Protein AF-A0A419N9N5-F1 (afdb_monomer)

Nearest PDB structures (foldseek):
  1jnw-assembly1_A-2  TM=2.069E-01  e=8.666E+00  Escherichia coli
  3gv5-assembly2_D  TM=2.407E-01  e=6.410E+00  Homo sapiens

Organism: NCBI:txid1510574

Radius of gyration: 24.96 Å; Cα contacts (8 Å, |Δi|>4): 88; chains: 1; bounding box: 47×52×60 Å

InterPro domains:
  IPR061311 Bacteriophage P4, Ash protein, Icd-like domain [NF033153] (44-87)

Sequence (92 aa):
MTGAYQKATPRTVRAVPRRLTTNDRISIEAAMKEHTQTHPKYQYRFRFLALCATGSAIIHITAPDEHAAREMSPTGFVMVFTARLPVEVRHA

Structure (mmCIF, N/CA/C/O backbone):
data_AF-A0A419N9N5-F1
#
_entry.id   AF-A0A419N9N5-F1
#
loop_
_atom_site.group_PDB
_atom_site.id
_atom_site.type_symbol
_atom_site.label_atom_id
_atom_site.label_alt_id
_atom_site.label_comp_id
_atom_site.label_asym_id
_atom_site.label_entity_id
_atom_site.label_seq_id
_atom_site.pdbx_PDB_ins_code
_atom_site.Cartn_x
_atom_site.Cartn_y
_atom_site.Cartn_z
_atom_site.occupancy
_atom_site.B_iso_or_equiv
_atom_site.auth_seq_id
_atom_site.auth_comp_id
_atom_site.auth_asym_id
_atom_site.auth_atom_id
_atom_site.pdbx_PDB_model_num
ATOM 1 N N . MET A 1 1 ? 36.471 -35.831 -2.792 1.00 38.78 1 MET A N 1
ATOM 2 C CA . MET A 1 1 ? 35.652 -36.657 -3.705 1.00 38.78 1 MET A CA 1
ATOM 3 C C . MET A 1 1 ? 34.966 -35.725 -4.687 1.00 38.78 1 MET A C 1
ATOM 5 O O . MET A 1 1 ? 33.984 -35.090 -4.333 1.00 38.78 1 MET A O 1
ATOM 9 N N . THR A 1 2 ? 35.539 -35.554 -5.874 1.00 43.78 2 THR A N 1
ATOM 10 C CA . THR A 1 2 ? 35.025 -34.622 -6.887 1.00 43.78 2 THR A CA 1
ATOM 11 C C . THR A 1 2 ? 34.079 -35.399 -7.797 1.00 43.78 2 THR A C 1
ATOM 13 O O . THR A 1 2 ? 34.528 -36.195 -8.617 1.00 43.78 2 THR A O 1
ATOM 16 N N . GLY A 1 3 ? 32.768 -35.250 -7.599 1.00 50.41 3 GLY A N 1
ATOM 17 C CA . GLY A 1 3 ? 31.765 -35.888 -8.452 1.00 50.41 3 GLY A CA 1
ATOM 18 C C . GLY A 1 3 ? 31.778 -35.250 -9.839 1.00 50.41 3 GLY A C 1
ATOM 19 O O . GLY A 1 3 ? 31.544 -34.050 -9.969 1.00 50.41 3 GLY A O 1
ATOM 20 N N . ALA A 1 4 ? 32.082 -36.031 -10.875 1.00 52.88 4 ALA A N 1
ATOM 21 C CA . ALA A 1 4 ? 32.047 -35.557 -12.252 1.00 52.88 4 ALA A CA 1
ATOM 22 C C . ALA A 1 4 ? 30.601 -35.218 -12.648 1.00 52.88 4 ALA A C 1
ATOM 24 O O . ALA A 1 4 ? 29.732 -36.089 -12.683 1.00 52.88 4 ALA A O 1
ATOM 25 N N . TYR A 1 5 ? 30.339 -33.949 -12.960 1.00 61.28 5 TYR A N 1
ATOM 26 C CA . TYR A 1 5 ? 29.066 -33.519 -13.529 1.00 61.28 5 TYR A CA 1
ATOM 27 C C . TYR A 1 5 ? 28.942 -34.068 -14.959 1.00 61.28 5 TYR A C 1
ATOM 29 O O . TYR A 1 5 ? 29.560 -33.551 -15.890 1.00 61.28 5 TYR A O 1
ATOM 37 N N . GLN A 1 6 ? 28.162 -35.135 -15.143 1.00 62.06 6 GLN A N 1
ATOM 38 C CA . GLN A 1 6 ? 27.847 -35.672 -16.467 1.00 62.06 6 GLN A CA 1
ATOM 39 C C . GLN A 1 6 ? 26.550 -35.054 -16.993 1.00 62.06 6 GLN A C 1
ATOM 41 O O . GLN A 1 6 ? 25.459 -35.290 -16.477 1.00 62.06 6 GLN A O 1
ATOM 46 N N . LYS A 1 7 ? 26.669 -34.251 -18.054 1.00 61.41 7 LYS A N 1
ATOM 47 C CA . LYS A 1 7 ? 25.533 -33.605 -18.714 1.00 61.41 7 LYS A CA 1
ATOM 48 C C . LYS A 1 7 ? 24.779 -34.620 -19.580 1.00 61.41 7 LYS A C 1
ATOM 50 O O . LYS A 1 7 ? 25.270 -35.030 -20.631 1.00 61.41 7 LYS A O 1
ATOM 55 N N . ALA A 1 8 ? 23.580 -35.015 -19.157 1.00 57.91 8 ALA A N 1
ATOM 56 C CA . ALA A 1 8 ? 22.717 -35.891 -19.945 1.00 57.91 8 ALA A CA 1
ATOM 57 C C . ALA A 1 8 ? 22.253 -35.197 -21.238 1.00 57.91 8 ALA A C 1
ATOM 59 O O . ALA A 1 8 ? 21.932 -34.008 -21.254 1.00 57.91 8 ALA A O 1
ATOM 60 N N . THR A 1 9 ? 22.212 -35.947 -22.340 1.00 62.69 9 THR A N 1
ATOM 61 C CA . THR A 1 9 ? 21.662 -35.447 -23.603 1.00 62.69 9 THR A CA 1
ATOM 62 C C . THR A 1 9 ? 20.134 -35.536 -23.575 1.00 62.69 9 THR A C 1
ATOM 64 O O . THR A 1 9 ? 19.618 -36.644 -23.414 1.00 62.69 9 THR A O 1
ATOM 67 N N . PRO A 1 10 ? 19.395 -34.439 -23.822 1.00 56.56 10 PRO A N 1
ATOM 68 C CA . PRO A 1 10 ? 17.951 -34.512 -24.007 1.00 56.56 10 PRO A CA 1
ATOM 69 C C . PRO A 1 10 ? 17.622 -35.279 -25.297 1.00 56.56 10 PRO A C 1
ATOM 71 O O . PRO A 1 10 ? 18.078 -34.917 -26.384 1.00 56.56 10 PRO A O 1
ATOM 74 N N . ARG A 1 11 ? 16.844 -36.363 -25.187 1.00 62.41 11 ARG A N 1
ATOM 75 C CA . ARG A 1 11 ? 16.282 -37.067 -26.349 1.00 62.41 11 ARG A CA 1
ATOM 76 C C . ARG A 1 11 ? 15.092 -36.273 -26.881 1.00 62.41 11 ARG A C 1
ATOM 78 O O . ARG A 1 11 ? 14.152 -35.997 -26.145 1.00 62.41 11 ARG A O 1
ATOM 85 N N . THR A 1 12 ? 15.134 -35.917 -28.158 1.00 58.69 12 THR A N 1
ATOM 86 C CA . THR A 1 12 ? 14.032 -35.247 -28.858 1.00 58.69 12 THR A CA 1
ATOM 87 C C . THR A 1 12 ? 13.175 -36.298 -29.568 1.00 58.69 12 THR A C 1
ATOM 89 O O . THR A 1 12 ? 13.716 -37.213 -30.180 1.00 58.69 12 THR A O 1
ATOM 92 N N . VAL A 1 13 ? 11.844 -36.177 -29.502 1.00 67.62 13 VAL A N 1
ATOM 93 C CA . VAL A 1 13 ? 10.880 -37.143 -30.084 1.00 67.62 13 VAL A CA 1
ATOM 94 C C . VAL A 1 13 ? 10.910 -37.163 -31.627 1.00 67.62 13 VAL A C 1
ATOM 96 O O . VAL A 1 13 ? 10.409 -38.092 -32.251 1.00 67.62 13 VAL A O 1
ATOM 99 N N . ARG A 1 14 ? 11.538 -36.167 -32.267 1.00 66.94 14 ARG A N 1
ATOM 100 C CA . ARG A 1 14 ? 11.622 -36.016 -33.727 1.00 66.94 14 ARG A CA 1
ATOM 101 C C . ARG A 1 14 ? 13.050 -35.678 -34.158 1.00 66.94 14 ARG A C 1
ATOM 103 O O . ARG A 1 14 ? 13.760 -34.990 -33.426 1.00 66.94 14 ARG A O 1
ATOM 110 N N . ALA A 1 15 ? 13.454 -36.120 -35.351 1.00 66.06 15 ALA A N 1
ATOM 111 C CA . ALA A 1 15 ? 14.728 -35.737 -35.957 1.00 66.06 15 ALA A CA 1
ATOM 112 C C . ALA A 1 15 ? 14.735 -34.227 -36.257 1.00 66.06 15 ALA A C 1
ATOM 114 O O . ALA A 1 15 ? 14.098 -33.764 -37.203 1.00 66.06 15 ALA A O 1
ATOM 115 N N . VAL A 1 16 ? 15.421 -33.453 -35.416 1.00 68.19 16 VAL A N 1
ATOM 116 C CA . VAL A 1 16 ? 15.679 -32.030 -35.657 1.00 68.19 16 VAL A CA 1
ATOM 117 C C . VAL A 1 16 ? 16.949 -31.937 -36.515 1.00 68.19 16 VAL A C 1
ATOM 119 O O . VAL A 1 16 ? 17.959 -32.526 -36.126 1.00 68.19 16 VAL A O 1
ATOM 122 N N . PRO A 1 17 ? 16.946 -31.218 -37.658 1.00 59.88 17 PRO A N 1
ATOM 123 C CA . PRO A 1 17 ? 18.079 -31.164 -38.595 1.00 59.88 17 PRO A CA 1
ATOM 124 C C . PRO A 1 17 ? 19.376 -30.607 -37.986 1.00 59.88 17 PRO A C 1
ATOM 126 O O . PRO A 1 17 ? 20.449 -30.761 -38.563 1.00 59.88 17 PRO A O 1
ATOM 129 N N . ARG A 1 18 ? 19.300 -29.997 -36.798 1.00 58.00 18 ARG A N 1
ATOM 130 C CA . ARG A 1 18 ? 20.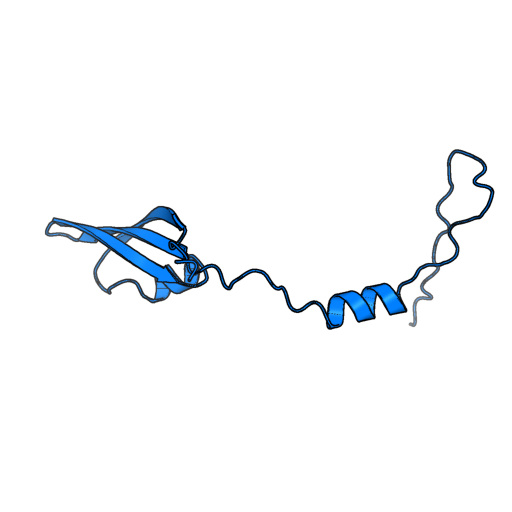448 -29.704 -35.941 1.00 58.00 18 ARG A CA 1
ATOM 131 C C . ARG A 1 18 ? 20.097 -30.025 -34.493 1.00 58.00 18 ARG A C 1
ATOM 133 O O . ARG A 1 18 ? 19.082 -29.570 -33.971 1.00 58.00 18 ARG A O 1
ATOM 140 N N . ARG A 1 19 ? 20.952 -30.807 -33.837 1.00 56.66 19 ARG A N 1
ATOM 141 C CA . ARG A 1 19 ? 20.901 -31.046 -32.390 1.00 56.66 19 ARG A CA 1
ATOM 142 C C . ARG A 1 19 ? 21.158 -29.705 -31.695 1.00 56.66 19 ARG A C 1
ATOM 144 O O . ARG A 1 19 ? 22.106 -29.022 -32.071 1.00 56.66 19 ARG A O 1
ATOM 151 N N . LEU A 1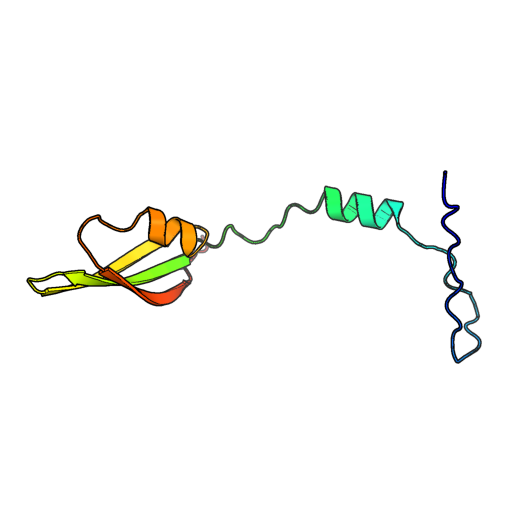 20 ? 20.345 -29.323 -30.707 1.00 60.69 20 LEU A N 1
ATOM 152 C CA . LEU A 1 20 ? 20.557 -28.104 -29.912 1.00 60.69 20 LEU A CA 1
ATOM 153 C C . LEU A 1 20 ? 21.796 -28.295 -29.017 1.00 60.69 20 LEU A C 1
ATOM 155 O O . LEU A 1 20 ? 21.702 -28.634 -27.840 1.00 60.69 20 LEU A O 1
ATOM 159 N N . THR A 1 21 ? 22.984 -28.208 -29.613 1.00 56.38 21 THR A N 1
ATOM 160 C CA . THR A 1 21 ? 24.277 -28.362 -28.933 1.00 56.38 21 THR A CA 1
ATOM 161 C C . THR A 1 21 ? 24.776 -27.045 -28.365 1.00 56.38 21 THR A C 1
ATOM 163 O O . THR A 1 21 ? 25.557 -27.056 -27.415 1.00 56.38 21 THR A O 1
ATOM 166 N N . THR A 1 22 ? 24.289 -25.920 -28.882 1.00 58.72 22 THR A N 1
ATOM 167 C CA . THR A 1 22 ? 24.644 -24.598 -28.382 1.00 58.72 22 THR A CA 1
ATOM 168 C C . THR A 1 22 ? 23.825 -24.313 -27.132 1.00 58.72 22 THR A C 1
ATOM 170 O O . THR A 1 22 ? 22.660 -23.938 -27.182 1.00 58.72 22 THR A O 1
ATOM 173 N N . ASN A 1 23 ? 24.424 -24.593 -25.977 1.00 62.97 23 ASN A N 1
ATOM 174 C CA . ASN A 1 23 ? 23.954 -23.999 -24.738 1.00 62.97 23 ASN A CA 1
ATOM 175 C C . ASN A 1 23 ? 24.665 -22.660 -24.653 1.00 62.97 23 ASN A C 1
ATOM 177 O O . ASN A 1 23 ? 25.828 -22.615 -24.255 1.00 62.97 23 ASN A O 1
ATOM 181 N N . ASP A 1 24 ? 23.968 -21.603 -25.046 1.00 73.19 24 ASP A N 1
ATOM 182 C CA . ASP A 1 24 ?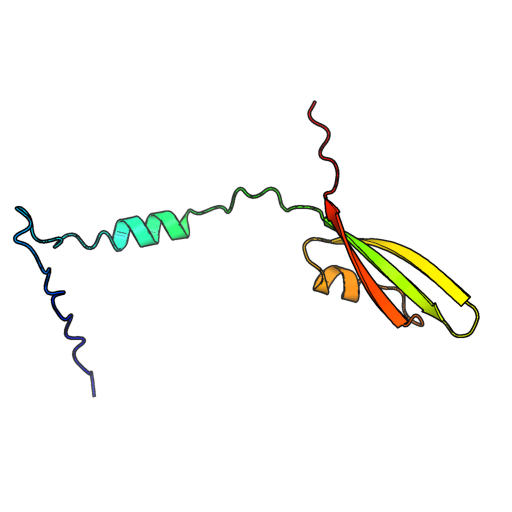 24.414 -20.209 -25.025 1.00 73.19 24 ASP A CA 1
ATOM 183 C C . ASP A 1 24 ? 24.531 -19.670 -23.590 1.00 73.19 24 ASP A C 1
ATOM 185 O O . ASP A 1 24 ? 24.108 -18.569 -23.265 1.00 73.19 24 ASP A O 1
ATOM 189 N N . ARG A 1 25 ? 25.094 -20.479 -22.686 1.00 78.06 25 ARG A N 1
ATOM 190 C CA . ARG A 1 25 ? 25.182 -20.217 -21.252 1.00 78.06 25 ARG A CA 1
ATOM 191 C C . ARG A 1 25 ? 25.930 -18.920 -20.975 1.00 78.06 25 ARG A C 1
ATOM 193 O O . ARG A 1 25 ? 25.473 -18.150 -20.149 1.00 78.06 25 ARG A O 1
ATOM 200 N N . ILE A 1 26 ? 27.030 -18.669 -21.683 1.00 78.25 26 ILE A N 1
ATOM 201 C CA . ILE A 1 26 ? 27.852 -17.466 -21.493 1.00 78.25 26 ILE A CA 1
ATOM 202 C C . ILE A 1 26 ? 27.065 -16.210 -21.876 1.00 78.25 26 ILE A C 1
ATOM 204 O O . ILE A 1 26 ? 27.036 -15.252 -21.113 1.00 78.25 26 ILE A O 1
ATOM 208 N N . SER A 1 27 ? 26.390 -16.214 -23.026 1.00 76.06 27 SER A N 1
ATOM 209 C CA . SER A 1 27 ? 25.571 -15.081 -23.468 1.00 76.06 27 SER A CA 1
ATOM 210 C C . SER A 1 27 ? 24.292 -14.925 -22.647 1.00 76.06 27 SER A C 1
ATOM 212 O O . SER A 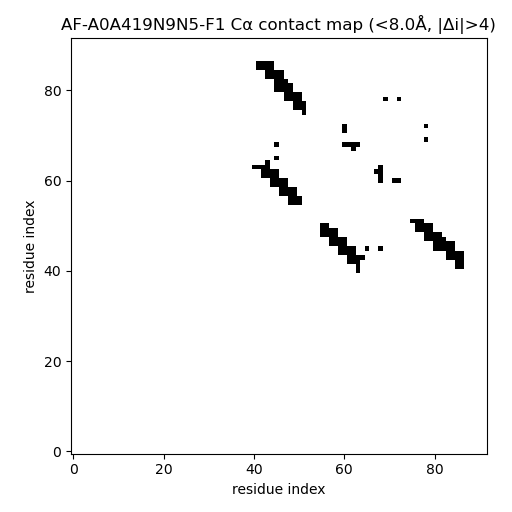1 27 ? 23.872 -13.799 -22.416 1.00 76.06 27 SER A O 1
ATOM 214 N N . ILE A 1 28 ? 23.702 -16.019 -22.156 1.00 76.00 28 ILE A N 1
ATOM 215 C CA . ILE A 1 28 ? 22.558 -15.988 -21.233 1.00 76.00 28 ILE A CA 1
ATOM 216 C C . ILE A 1 28 ? 22.982 -15.404 -19.879 1.00 76.00 28 ILE A C 1
ATOM 218 O O . ILE A 1 28 ? 22.316 -14.506 -19.373 1.00 76.00 28 ILE A O 1
ATOM 222 N N . GLU A 1 29 ? 24.101 -15.857 -19.309 1.00 77.56 29 GLU A N 1
ATOM 223 C CA . GLU A 1 29 ? 24.648 -15.336 -18.049 1.00 77.56 29 GLU A CA 1
ATOM 224 C C . GLU A 1 29 ? 25.064 -13.863 -18.190 1.00 77.56 29 GLU A C 1
ATOM 226 O O . GLU A 1 29 ? 24.749 -13.059 -17.316 1.00 77.56 29 GLU A O 1
ATOM 231 N N . ALA A 1 30 ? 25.699 -13.480 -19.304 1.00 81.19 30 ALA A N 1
ATOM 232 C CA . ALA A 1 30 ? 26.045 -12.088 -19.596 1.00 81.19 30 ALA A CA 1
ATOM 233 C C . ALA A 1 30 ? 24.797 -11.200 -19.751 1.00 81.19 30 ALA A C 1
ATOM 235 O O . ALA A 1 30 ? 24.745 -10.115 -19.178 1.00 81.19 30 ALA A O 1
ATOM 236 N N . ALA A 1 31 ? 23.766 -11.678 -20.455 1.00 72.94 31 ALA A N 1
ATOM 237 C CA . ALA A 1 31 ? 22.504 -10.958 -20.619 1.00 72.94 31 ALA A CA 1
ATOM 238 C C . ALA A 1 31 ? 21.720 -10.820 -19.303 1.00 72.94 31 ALA A C 1
ATOM 240 O O . ALA A 1 31 ? 21.075 -9.801 -19.079 1.00 72.94 31 ALA A O 1
ATOM 241 N N . MET A 1 32 ? 21.783 -11.819 -18.417 1.00 76.75 32 MET A N 1
ATOM 242 C CA . MET A 1 32 ? 21.179 -11.746 -17.081 1.00 76.75 32 MET A CA 1
ATOM 243 C C . MET A 1 32 ? 21.962 -10.831 -16.137 1.00 76.75 32 MET A C 1
ATOM 245 O O . MET A 1 32 ? 21.358 -10.168 -15.299 1.00 76.75 32 MET A O 1
ATOM 249 N N . LYS A 1 33 ? 23.291 -10.773 -16.268 1.00 75.88 33 LYS A N 1
ATOM 250 C CA . LYS A 1 33 ? 24.148 -9.912 -15.444 1.00 75.88 33 LYS A CA 1
ATOM 251 C C . LYS A 1 33 ? 23.933 -8.427 -15.740 1.00 75.88 33 LYS A C 1
ATOM 253 O O . LYS A 1 33 ? 23.862 -7.633 -14.810 1.00 75.88 33 LYS A O 1
ATOM 258 N N . GLU A 1 34 ? 23.786 -8.076 -17.015 1.00 65.81 34 GLU A N 1
ATOM 259 C CA . GLU A 1 34 ? 23.493 -6.708 -17.470 1.00 65.81 34 GLU A CA 1
ATOM 260 C C . GLU A 1 34 ? 21.987 -6.400 -17.503 1.00 65.81 34 GLU A C 1
ATOM 262 O O . GLU A 1 34 ? 21.571 -5.348 -17.992 1.00 65.81 34 GLU A O 1
ATOM 267 N N . HIS A 1 35 ? 21.142 -7.295 -16.974 1.00 68.62 35 HIS A N 1
ATOM 268 C CA . HIS A 1 35 ? 19.720 -7.025 -16.821 1.00 68.62 35 HIS A CA 1
ATOM 269 C C . HIS A 1 35 ? 19.517 -5.986 -15.716 1.00 68.62 35 HIS A C 1
ATOM 271 O O . HIS A 1 35 ? 19.197 -6.291 -14.568 1.00 68.62 35 HIS A O 1
ATOM 277 N N . THR A 1 36 ? 19.667 -4.715 -16.072 1.00 54.06 36 THR A N 1
ATOM 278 C CA . THR A 1 36 ? 19.033 -3.637 -15.330 1.00 54.06 36 THR A CA 1
ATOM 279 C C . THR A 1 36 ? 17.549 -3.822 -15.556 1.00 54.06 36 THR A C 1
ATOM 281 O O . THR A 1 36 ? 17.025 -3.530 -16.632 1.00 54.06 36 THR A O 1
ATOM 284 N N . GLN A 1 37 ? 16.879 -4.391 -14.555 1.00 50.38 37 GLN A N 1
ATOM 285 C CA . GLN A 1 37 ? 15.435 -4.500 -14.531 1.00 50.38 37 GLN A CA 1
ATOM 286 C C . GLN A 1 37 ? 14.871 -3.089 -14.698 1.00 50.38 37 GLN A C 1
ATOM 288 O O . G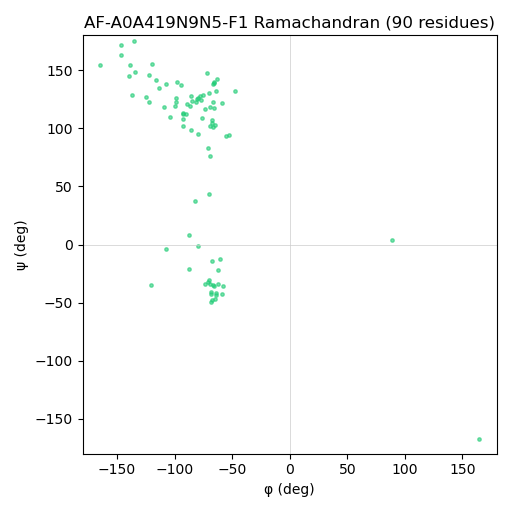LN A 1 37 ? 14.724 -2.331 -13.745 1.00 50.38 37 GLN A O 1
ATOM 293 N N . THR A 1 38 ? 14.581 -2.728 -15.948 1.00 50.66 38 THR A N 1
ATOM 294 C CA . THR A 1 38 ? 14.022 -1.437 -16.352 1.00 50.66 38 THR A CA 1
ATOM 295 C C . THR A 1 38 ? 12.514 -1.493 -16.135 1.00 50.66 38 THR A C 1
ATOM 297 O O . THR A 1 38 ? 11.721 -0.997 -16.925 1.00 50.66 38 THR A O 1
ATOM 300 N N . HIS A 1 39 ? 12.085 -2.158 -15.063 1.00 52.81 39 HIS A N 1
ATOM 301 C CA . HIS A 1 39 ? 10.796 -1.827 -14.512 1.00 52.81 39 HIS A CA 1
ATOM 302 C C . HIS A 1 39 ? 11.008 -0.504 -13.786 1.00 52.81 39 HIS A C 1
ATOM 304 O O . HIS A 1 39 ? 11.948 -0.411 -12.987 1.00 52.81 39 HIS A O 1
ATOM 310 N N . PRO A 1 40 ? 10.181 0.529 -14.038 1.00 54.25 40 PRO A N 1
ATOM 311 C CA . PRO A 1 40 ? 10.155 1.664 -13.130 1.00 54.25 40 PRO A CA 1
ATOM 312 C C . PRO A 1 40 ? 10.054 1.066 -11.731 1.00 54.25 40 PRO A C 1
ATOM 314 O O . PRO A 1 40 ? 9.276 0.127 -11.544 1.00 54.25 40 PRO A O 1
ATOM 317 N N . LYS A 1 41 ? 10.889 1.521 -10.782 1.00 58.47 41 LYS A N 1
ATOM 318 C CA . LYS A 1 41 ? 10.678 1.221 -9.362 1.00 58.47 41 LYS A CA 1
ATOM 319 C C . LYS A 1 41 ? 9.248 1.642 -9.105 1.00 58.47 41 LYS A C 1
ATOM 321 O O . LYS A 1 41 ? 8.984 2.835 -8.986 1.00 58.47 41 LYS A O 1
ATOM 326 N N . TYR A 1 42 ? 8.323 0.698 -9.200 1.00 59.03 42 TYR A N 1
ATOM 327 C CA . TYR A 1 42 ? 6.920 1.016 -9.189 1.00 59.03 42 TYR A CA 1
ATOM 328 C C . TYR A 1 42 ? 6.693 1.507 -7.778 1.00 59.03 42 TYR A C 1
ATOM 330 O O . TYR A 1 42 ? 6.743 0.741 -6.817 1.00 59.03 42 TYR A O 1
ATOM 338 N N . GLN A 1 43 ? 6.563 2.818 -7.651 1.00 68.81 43 GLN A N 1
ATOM 339 C CA . GLN A 1 43 ? 6.136 3.409 -6.413 1.00 68.81 43 GLN A CA 1
ATOM 340 C C . GLN A 1 43 ? 4.695 2.941 -6.298 1.00 68.81 43 GLN A C 1
ATOM 342 O O . GLN A 1 43 ? 3.844 3.300 -7.108 1.00 68.81 43 GLN A O 1
ATOM 347 N N . TYR A 1 44 ? 4.450 2.006 -5.394 1.00 83.56 44 TYR A N 1
ATOM 348 C CA . TYR A 1 44 ? 3.105 1.557 -5.109 1.00 83.56 44 TYR A CA 1
ATOM 349 C C . TYR A 1 44 ? 2.634 2.297 -3.880 1.00 83.56 44 TYR A C 1
ATOM 351 O O . TYR A 1 44 ? 3.383 2.489 -2.921 1.00 83.56 44 TYR A O 1
ATOM 359 N N . ARG A 1 45 ? 1.371 2.704 -3.909 1.00 90.69 45 ARG A N 1
ATOM 360 C CA . ARG A 1 45 ? 0.699 3.235 -2.738 1.00 90.69 45 ARG A CA 1
ATOM 361 C C . ARG A 1 45 ? -0.013 2.078 -2.052 1.00 90.69 45 ARG A C 1
ATOM 363 O O . ARG A 1 45 ? -1.003 1.553 -2.558 1.00 90.69 45 ARG A O 1
ATOM 370 N N . PHE A 1 46 ? 0.507 1.666 -0.908 1.00 94.31 46 PHE A N 1
ATOM 371 C CA . PHE A 1 46 ? -0.091 0.645 -0.062 1.00 94.31 46 PHE A CA 1
ATOM 372 C C . PHE A 1 46 ? -1.133 1.297 0.841 1.00 94.31 46 PHE A C 1
ATOM 374 O O . PHE A 1 46 ? -0.841 2.260 1.550 1.00 94.31 46 PHE A O 1
ATOM 381 N N . ARG A 1 47 ? -2.369 0.803 0.775 1.00 95.25 47 ARG A N 1
ATOM 382 C CA . ARG A 1 47 ? -3.491 1.283 1.580 1.00 95.25 47 ARG A CA 1
ATOM 383 C C . ARG A 1 47 ? -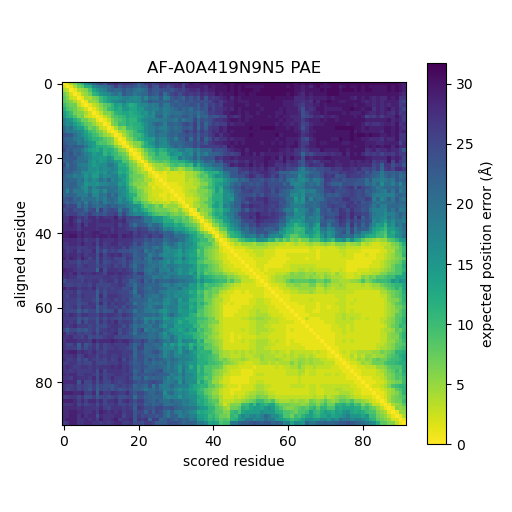3.691 0.360 2.771 1.00 95.25 47 ARG A C 1
ATOM 385 O O . ARG A 1 47 ? -3.905 -0.845 2.599 1.00 95.25 47 ARG A O 1
ATOM 392 N N . PHE A 1 48 ? -3.705 0.941 3.962 1.00 95.88 48 PHE A N 1
ATOM 393 C CA . PHE A 1 48 ? -3.930 0.228 5.211 1.00 95.88 48 PHE A CA 1
ATOM 394 C C . PHE A 1 48 ? -5.125 0.801 5.963 1.00 95.88 48 PHE A C 1
ATOM 396 O O . PHE A 1 48 ? -5.358 2.010 5.953 1.00 95.88 48 PHE A O 1
ATOM 403 N N . LEU A 1 49 ? -5.850 -0.077 6.647 1.00 95.75 49 LEU A N 1
ATOM 404 C CA . LEU A 1 49 ? -6.739 0.295 7.736 1.00 95.75 49 LEU A CA 1
ATOM 405 C C . LEU A 1 49 ? -5.925 0.236 9.033 1.00 95.75 49 LEU A C 1
ATOM 407 O O . LEU A 1 49 ? -5.487 -0.837 9.445 1.00 95.75 49 LEU A O 1
ATOM 411 N N . ALA A 1 50 ? -5.698 1.396 9.636 1.00 95.50 50 ALA A N 1
ATOM 412 C CA . ALA A 1 50 ? -5.061 1.553 10.932 1.00 95.50 50 ALA A CA 1
ATOM 413 C C . ALA A 1 50 ? -6.139 1.513 12.019 1.00 95.50 50 ALA A C 1
ATOM 415 O O . ALA A 1 50 ? -7.060 2.329 12.011 1.00 95.50 50 ALA A O 1
ATOM 416 N N . LEU A 1 51 ? -6.031 0.561 12.939 1.00 94.69 51 LEU A N 1
ATOM 417 C CA . LEU A 1 51 ? -6.965 0.362 14.044 1.00 94.69 51 LEU A CA 1
ATOM 418 C C . LEU A 1 51 ? -6.267 0.654 15.373 1.00 94.69 51 LEU A C 1
ATOM 420 O O . LEU A 1 51 ? -5.155 0.182 15.604 1.00 94.69 51 LEU A O 1
ATOM 424 N N . CYS A 1 52 ? -6.925 1.390 16.262 1.00 90.75 52 CYS A N 1
ATOM 425 C CA . CYS A 1 52 ? -6.494 1.589 17.643 1.00 90.75 52 CYS A CA 1
ATOM 426 C C . CYS A 1 52 ? -7.679 1.448 18.610 1.00 90.75 52 CYS A C 1
ATOM 428 O O . CYS A 1 52 ? -8.826 1.287 18.195 1.00 90.75 52 CYS A O 1
ATOM 430 N N . ALA A 1 53 ? -7.409 1.515 19.916 1.00 91.00 53 ALA A N 1
ATOM 431 C CA . ALA A 1 53 ? -8.438 1.369 20.950 1.00 91.00 53 ALA A CA 1
ATOM 432 C C . ALA A 1 53 ? -9.525 2.460 20.901 1.00 91.00 53 ALA A C 1
ATOM 434 O O . ALA A 1 53 ? -10.622 2.257 21.413 1.00 91.00 53 ALA A O 1
ATOM 435 N N . THR A 1 54 ? -9.224 3.613 20.301 1.00 91.81 54 THR A N 1
ATOM 436 C CA . THR A 1 54 ? -10.118 4.777 20.253 1.00 91.81 54 THR A CA 1
ATOM 437 C C . THR A 1 54 ? -10.730 5.020 18.873 1.00 91.81 54 THR A C 1
ATOM 439 O O . THR A 1 54 ? -11.561 5.915 18.739 1.00 91.81 54 THR A O 1
ATOM 442 N N . GLY A 1 55 ? -10.364 4.242 17.846 1.00 91.12 55 GLY A N 1
ATOM 443 C CA . GLY A 1 55 ? -10.927 4.409 16.507 1.00 91.12 55 GLY A CA 1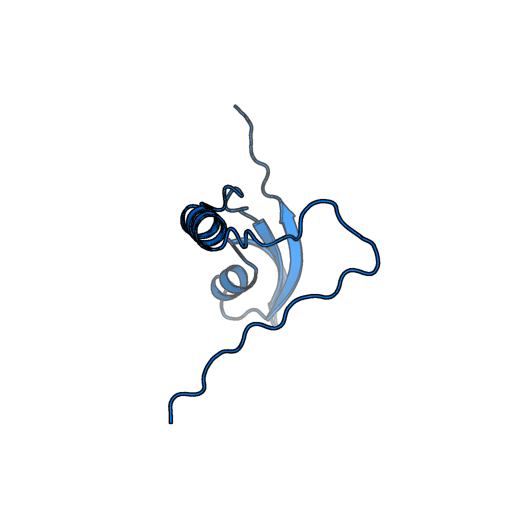
ATOM 444 C C . GLY A 1 55 ? -10.159 3.720 15.380 1.00 91.12 55 GLY A C 1
ATOM 445 O O . GLY A 1 55 ? -9.284 2.882 15.592 1.00 91.12 55 GLY A O 1
ATOM 446 N N . SER A 1 56 ? -10.513 4.089 14.148 1.00 93.50 56 SER A N 1
ATOM 447 C CA . SER A 1 56 ? -9.925 3.549 12.921 1.00 93.50 56 SER A CA 1
ATOM 448 C C . SER A 1 56 ? -9.702 4.634 11.873 1.00 93.50 56 SER A C 1
ATOM 450 O O . SER A 1 56 ? -10.547 5.516 11.721 1.00 93.50 56 SER A O 1
ATOM 452 N N . ALA A 1 57 ? -8.630 4.526 11.092 1.00 93.81 57 ALA A N 1
ATOM 453 C CA . ALA A 1 57 ? -8.332 5.425 9.982 1.00 93.81 57 ALA A CA 1
ATOM 454 C C . ALA A 1 57 ? -7.799 4.661 8.766 1.00 93.81 57 ALA A C 1
ATOM 456 O O . ALA A 1 57 ? -7.199 3.598 8.894 1.00 93.81 57 ALA A O 1
ATOM 457 N N . ILE A 1 58 ? -7.983 5.220 7.571 1.00 94.94 58 ILE A N 1
ATOM 458 C CA . ILE A 1 58 ? -7.368 4.702 6.347 1.00 94.94 58 ILE A CA 1
ATOM 459 C C . ILE A 1 58 ? -6.126 5.530 6.048 1.00 94.94 58 ILE A C 1
ATOM 461 O O . ILE A 1 58 ? -6.230 6.741 5.857 1.00 94.94 58 ILE A O 1
ATOM 465 N N . ILE A 1 59 ? -4.972 4.874 5.946 1.00 94.38 59 ILE A N 1
ATOM 466 C CA . ILE A 1 59 ? -3.707 5.525 5.603 1.00 94.38 59 ILE A CA 1
ATOM 467 C C . ILE A 1 59 ? -3.115 4.954 4.319 1.00 94.38 59 ILE A C 1
ATOM 469 O O . ILE A 1 59 ? -3.382 3.815 3.927 1.00 94.38 59 ILE A O 1
ATOM 473 N N . HIS A 1 60 ? -2.294 5.767 3.664 1.00 93.81 60 HIS A N 1
ATOM 474 C CA . HIS A 1 60 ? -1.617 5.417 2.428 1.00 93.81 60 HIS A CA 1
ATOM 475 C C . HIS A 1 60 ? -0.115 5.607 2.604 1.00 93.81 60 HIS A C 1
ATOM 477 O O . HIS A 1 60 ? 0.323 6.690 2.981 1.00 93.81 60 HIS A O 1
ATOM 483 N N . ILE A 1 61 ? 0.659 4.571 2.300 1.00 91.69 61 ILE A N 1
ATOM 484 C CA . ILE A 1 61 ? 2.116 4.576 2.412 1.00 91.69 61 ILE A CA 1
ATOM 485 C C . ILE A 1 61 ? 2.696 4.250 1.039 1.00 91.69 61 ILE A C 1
ATOM 487 O O . ILE A 1 61 ? 2.374 3.217 0.454 1.00 91.69 61 ILE A O 1
ATOM 491 N N . THR A 1 62 ? 3.529 5.139 0.501 1.00 91.00 62 THR A N 1
ATOM 492 C CA . THR A 1 62 ? 4.238 4.885 -0.758 1.00 91.00 62 THR A CA 1
ATOM 493 C C . THR A 1 62 ? 5.533 4.144 -0.458 1.00 91.00 62 THR A C 1
ATOM 495 O O . THR A 1 62 ? 6.379 4.669 0.258 1.00 91.00 62 THR A O 1
ATOM 498 N N . ALA A 1 63 ? 5.692 2.939 -1.001 1.00 88.50 63 ALA A N 1
ATOM 499 C CA . ALA A 1 63 ? 6.845 2.080 -0.737 1.00 88.50 63 ALA A CA 1
ATOM 500 C C . ALA A 1 63 ? 7.212 1.247 -1.984 1.00 88.50 63 ALA A C 1
ATOM 502 O O . ALA A 1 63 ? 6.388 1.125 -2.900 1.00 88.50 63 ALA A O 1
ATOM 503 N N . PRO A 1 64 ? 8.429 0.673 -2.055 1.00 86.44 64 PRO A N 1
ATOM 504 C CA . PRO A 1 64 ? 8.794 -0.257 -3.128 1.00 86.44 64 PRO A CA 1
ATOM 505 C C . PRO A 1 64 ? 8.038 -1.594 -3.029 1.00 86.44 64 PRO A C 1
ATOM 507 O O . PRO A 1 64 ? 7.668 -2.182 -4.047 1.00 86.44 64 PRO A O 1
ATOM 510 N N . ASP A 1 65 ? 7.760 -2.046 -1.808 1.00 86.94 65 ASP A N 1
ATOM 511 C CA . ASP A 1 65 ? 7.054 -3.284 -1.504 1.00 86.94 65 ASP A CA 1
ATOM 512 C C . ASP A 1 65 ? 6.199 -3.135 -0.233 1.00 86.94 65 ASP A C 1
ATOM 514 O O . ASP A 1 65 ? 6.218 -2.110 0.453 1.00 86.94 65 ASP A O 1
ATOM 518 N N . GLU A 1 66 ? 5.384 -4.153 0.039 1.00 90.50 66 GLU A N 1
ATOM 519 C CA . GLU A 1 66 ? 4.448 -4.145 1.165 1.00 90.50 66 GLU A CA 1
ATOM 520 C C . GLU A 1 66 ? 5.165 -4.233 2.514 1.00 90.50 66 GLU A C 1
ATOM 522 O O . GLU A 1 66 ? 4.695 -3.656 3.494 1.00 90.50 66 GLU A O 1
ATOM 527 N N . HIS A 1 67 ? 6.323 -4.891 2.554 1.00 90.81 67 HIS A N 1
ATOM 528 C CA . HIS A 1 67 ? 7.101 -5.059 3.770 1.00 90.81 67 HIS A CA 1
ATOM 529 C C . HIS A 1 67 ? 7.693 -3.726 4.235 1.00 90.81 67 HIS A C 1
ATOM 531 O O . HIS A 1 67 ? 7.449 -3.315 5.366 1.00 90.81 67 HIS A O 1
ATOM 537 N N . ALA A 1 68 ? 8.339 -2.983 3.336 1.00 91.25 68 ALA A N 1
ATOM 538 C CA . ALA A 1 68 ? 8.798 -1.622 3.588 1.00 91.25 68 ALA A CA 1
ATOM 539 C C . ALA A 1 68 ? 7.631 -0.701 3.989 1.00 91.25 68 ALA A C 1
ATOM 541 O O . ALA A 1 68 ? 7.777 0.167 4.849 1.00 91.25 68 ALA A O 1
ATOM 542 N N . ALA A 1 69 ? 6.437 -0.903 3.416 1.00 91.94 69 ALA A N 1
ATOM 543 C CA . ALA A 1 69 ? 5.246 -0.165 3.833 1.00 91.94 69 ALA A CA 1
ATOM 544 C C . ALA A 1 69 ? 4.807 -0.499 5.274 1.00 91.94 69 ALA A C 1
ATOM 546 O O . ALA A 1 69 ? 4.357 0.390 6.001 1.00 91.94 69 ALA A O 1
ATOM 547 N N . ARG A 1 70 ? 4.959 -1.757 5.711 1.00 90.44 70 ARG A N 1
ATOM 548 C CA . ARG A 1 70 ? 4.721 -2.163 7.105 1.00 90.44 70 ARG A CA 1
ATOM 549 C C . ARG A 1 70 ? 5.750 -1.580 8.061 1.00 90.44 70 ARG A C 1
ATOM 551 O O . ARG A 1 70 ? 5.358 -1.111 9.121 1.00 90.44 70 ARG A O 1
ATOM 558 N N . GLU A 1 71 ? 7.027 -1.571 7.693 1.00 92.06 71 GLU A N 1
ATOM 559 C CA . GLU A 1 71 ? 8.086 -0.983 8.526 1.00 92.06 71 GLU A CA 1
ATOM 560 C C . GLU A 1 71 ? 7.881 0.521 8.750 1.00 92.06 71 GLU A C 1
ATOM 562 O O . GLU A 1 71 ? 8.153 1.033 9.830 1.00 92.06 71 GLU A O 1
ATOM 567 N N . MET A 1 72 ? 7.334 1.224 7.755 1.00 90.88 72 MET A N 1
ATOM 568 C CA . MET A 1 72 ? 6.979 2.643 7.859 1.00 90.88 72 MET A CA 1
ATOM 569 C C . MET A 1 72 ? 5.647 2.908 8.580 1.00 90.88 72 MET A C 1
ATOM 571 O O . MET A 1 72 ? 5.230 4.063 8.694 1.00 90.88 72 MET A O 1
ATOM 575 N N . SER A 1 73 ? 4.930 1.872 9.021 1.00 89.69 73 SER A N 1
ATOM 576 C CA . SER A 1 73 ? 3.626 2.061 9.651 1.00 89.69 73 SER A CA 1
ATOM 577 C C . SER A 1 73 ? 3.742 2.681 11.053 1.00 89.69 73 SER A C 1
ATOM 579 O O . SER A 1 73 ? 4.702 2.401 11.770 1.00 89.69 73 SER A O 1
ATOM 581 N N . PRO A 1 74 ? 2.768 3.504 11.488 1.00 87.31 74 PRO A N 1
ATOM 582 C CA . PRO A 1 74 ? 2.845 4.183 12.778 1.00 87.31 74 PRO A CA 1
ATOM 583 C C . PRO A 1 74 ? 2.765 3.202 13.954 1.00 87.31 74 PRO A C 1
ATOM 585 O O . PRO A 1 74 ? 1.916 2.307 13.979 1.00 87.31 74 PRO A O 1
ATOM 588 N N . THR A 1 75 ? 3.596 3.414 14.973 1.00 88.81 75 THR A N 1
ATOM 589 C CA . THR A 1 75 ? 3.553 2.640 16.220 1.00 88.81 75 THR A CA 1
ATOM 590 C C . THR A 1 75 ? 2.227 2.855 16.956 1.00 88.81 75 THR A C 1
ATOM 592 O O . THR A 1 75 ? 1.698 3.964 16.992 1.00 88.81 75 THR A O 1
ATOM 595 N N . GLY A 1 76 ? 1.695 1.799 17.579 1.00 88.81 76 GLY A N 1
ATOM 596 C CA . GLY A 1 76 ? 0.460 1.867 18.375 1.00 88.81 76 GLY A CA 1
ATOM 597 C C . GLY A 1 76 ? -0.831 1.626 17.587 1.00 88.81 76 GLY A C 1
ATOM 598 O O . GLY A 1 76 ? -1.912 1.690 18.172 1.00 88.81 76 GLY A O 1
ATOM 599 N N . PHE A 1 77 ? -0.730 1.302 16.294 1.00 90.81 77 PHE A N 1
ATOM 600 C CA . PHE A 1 77 ? -1.860 0.895 15.461 1.00 90.81 77 PHE A CA 1
ATOM 601 C C . PHE A 1 77 ? -1.702 -0.547 14.982 1.00 90.81 77 PHE A C 1
ATOM 603 O O . PHE A 1 77 ? -0.616 -0.987 14.606 1.00 90.81 77 PHE A O 1
ATOM 610 N N . VAL A 1 78 ? -2.814 -1.277 14.942 1.00 92.88 78 VAL A N 1
ATOM 611 C CA . VAL A 1 78 ? -2.901 -2.534 14.202 1.00 92.88 78 VAL A CA 1
ATOM 612 C C . VAL A 1 78 ? -3.153 -2.197 12.738 1.00 92.88 78 VAL A C 1
ATOM 614 O O . VAL A 1 78 ? -4.129 -1.528 12.402 1.00 92.88 78 VAL A O 1
ATOM 617 N 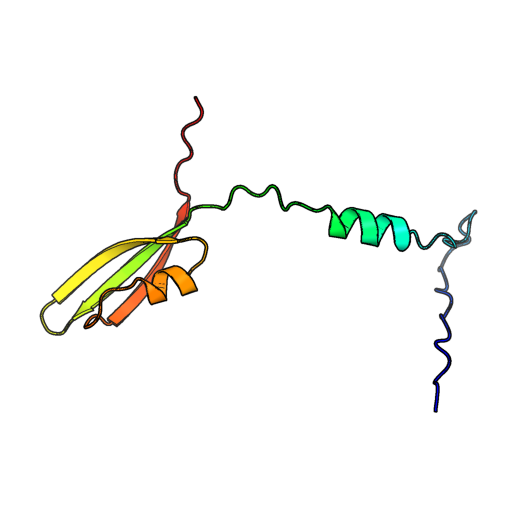N . MET A 1 79 ? -2.263 -2.670 11.871 1.00 93.94 79 MET A N 1
ATOM 618 C CA . MET A 1 79 ? -2.253 -2.342 10.449 1.00 93.94 79 MET A CA 1
ATOM 619 C C . MET A 1 79 ? -2.803 -3.497 9.615 1.00 93.94 79 MET A C 1
ATOM 621 O O . MET A 1 79 ? -2.147 -4.531 9.453 1.00 93.94 79 MET A O 1
ATOM 625 N N . VAL A 1 80 ? -3.991 -3.308 9.041 1.00 94.12 80 VAL A N 1
ATOM 626 C CA . VAL A 1 80 ? -4.611 -4.272 8.123 1.00 94.12 80 VAL A CA 1
ATOM 627 C C . VAL A 1 80 ? -4.377 -3.813 6.691 1.00 94.12 80 VAL A C 1
ATOM 629 O O . VAL A 1 80 ? -4.791 -2.723 6.300 1.00 94.12 80 VAL A O 1
ATOM 632 N N . PHE A 1 81 ? -3.695 -4.637 5.898 1.00 94.25 81 PHE A N 1
ATOM 633 C CA . PHE A 1 81 ? -3.476 -4.359 4.481 1.00 94.25 81 PHE A CA 1
ATOM 634 C C . PHE A 1 81 ? -4.793 -4.496 3.706 1.00 94.25 81 PHE A C 1
ATOM 636 O O . PHE A 1 81 ? -5.490 -5.497 3.851 1.00 94.25 81 PHE A O 1
ATOM 643 N N . THR A 1 82 ? -5.131 -3.491 2.892 1.00 95.50 82 THR A N 1
ATOM 644 C CA . THR A 1 82 ? -6.423 -3.448 2.176 1.00 95.50 82 THR A CA 1
ATOM 645 C C . THR A 1 82 ? -6.285 -3.395 0.659 1.00 95.50 82 THR A C 1
ATOM 647 O O . THR A 1 82 ? -7.121 -3.963 -0.037 1.00 95.50 82 THR A O 1
ATOM 650 N N . ALA A 1 83 ? -5.257 -2.723 0.125 1.00 93.88 83 ALA A N 1
ATOM 651 C CA . ALA A 1 83 ? -5.044 -2.623 -1.319 1.00 93.88 83 ALA A CA 1
ATOM 652 C C . ALA A 1 83 ? -3.630 -2.146 -1.679 1.00 93.88 83 ALA A C 1
ATOM 654 O O . ALA A 1 83 ? -3.000 -1.390 -0.937 1.00 93.88 83 ALA A O 1
ATOM 655 N N . ARG A 1 84 ? -3.179 -2.513 -2.882 1.00 92.00 84 ARG A N 1
ATOM 656 C CA . ARG A 1 84 ? -2.004 -1.947 -3.559 1.00 92.00 84 ARG A CA 1
ATOM 657 C C . ARG A 1 84 ? -2.486 -1.115 -4.742 1.00 92.00 84 ARG A C 1
ATOM 659 O O . ARG A 1 84 ? -3.107 -1.652 -5.653 1.00 92.00 84 ARG A O 1
ATOM 666 N N . LEU A 1 85 ? -2.203 0.179 -4.723 1.00 89.56 85 LEU A N 1
ATOM 667 C CA . LEU A 1 85 ? -2.623 1.129 -5.750 1.00 89.56 85 LEU A CA 1
ATOM 668 C C . LEU A 1 85 ? -1.408 1.542 -6.597 1.00 89.56 85 LEU A C 1
ATOM 670 O O . LEU A 1 85 ? -0.333 1.777 -6.031 1.00 89.56 85 LEU A O 1
ATOM 674 N N . PRO A 1 86 ? -1.541 1.642 -7.931 1.00 82.69 86 PRO A N 1
ATOM 675 C CA . PRO A 1 86 ? -0.490 2.217 -8.761 1.00 82.69 86 PRO A CA 1
ATOM 676 C C . PRO A 1 86 ? -0.336 3.709 -8.431 1.00 82.69 86 PRO A C 1
ATOM 678 O O . PRO A 1 86 ? -1.328 4.410 -8.222 1.00 82.69 86 PRO A O 1
ATOM 681 N N . VAL A 1 87 ? 0.899 4.207 -8.367 1.00 75.06 87 VAL A N 1
ATOM 682 C CA . VAL A 1 87 ? 1.140 5.656 -8.359 1.00 75.06 87 VAL A CA 1
ATOM 683 C C . VAL A 1 87 ? 1.034 6.152 -9.796 1.00 75.06 87 VAL A C 1
ATOM 685 O O . VAL A 1 87 ? 1.695 5.616 -10.685 1.00 75.06 87 VAL A O 1
ATOM 688 N N . GLU A 1 88 ? 0.184 7.154 -10.026 1.00 70.25 88 GLU A N 1
ATOM 689 C CA . GLU A 1 88 ? 0.093 7.817 -11.326 1.00 70.25 88 GLU A CA 1
ATOM 690 C C . GLU A 1 88 ? 1.451 8.410 -11.700 1.00 70.25 88 GLU A C 1
ATOM 692 O O . GLU A 1 88 ? 2.007 9.244 -10.982 1.00 70.25 88 GLU A O 1
ATOM 697 N N . VAL A 1 89 ? 1.975 7.984 -12.846 1.00 69.12 89 VAL A N 1
ATOM 698 C CA . VAL A 1 89 ? 3.152 8.592 -13.456 1.00 69.12 89 VAL A CA 1
ATOM 699 C C . VAL A 1 89 ? 2.631 9.647 -14.423 1.00 69.12 89 VAL A C 1
ATOM 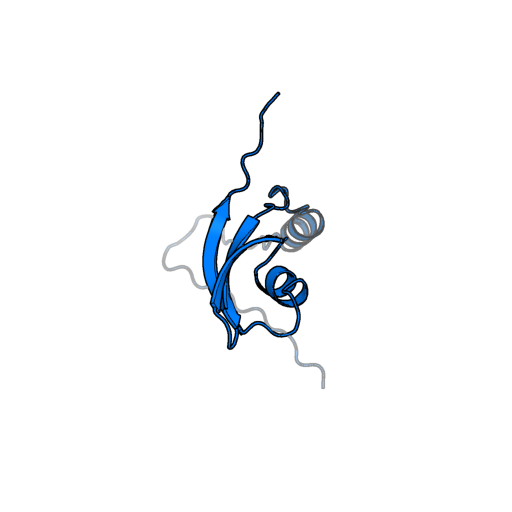701 O O . VAL A 1 89 ? 1.966 9.317 -15.403 1.00 69.12 89 VAL A O 1
ATOM 704 N N . ARG A 1 90 ? 2.869 10.930 -14.131 1.00 68.50 90 ARG A N 1
ATOM 705 C CA . ARG A 1 90 ? 2.551 11.999 -15.083 1.00 68.50 90 ARG A CA 1
ATOM 706 C C . ARG A 1 90 ? 3.588 11.956 -16.200 1.00 68.50 90 ARG A C 1
ATOM 708 O O . ARG A 1 90 ? 4.772 12.151 -15.936 1.00 68.50 90 ARG A O 1
ATOM 715 N N . HIS A 1 91 ? 3.145 11.681 -17.420 1.00 66.69 91 HIS A N 1
ATOM 716 C CA . HIS A 1 91 ? 3.970 11.857 -18.610 1.00 66.69 91 HIS A CA 1
ATOM 717 C C . HIS A 1 91 ? 3.996 13.353 -18.955 1.00 66.69 91 HIS A C 1
ATOM 719 O O . HIS A 1 91 ? 2.939 13.986 -18.976 1.00 66.69 91 HIS A O 1
ATOM 725 N N . ALA A 1 92 ? 5.200 13.905 -19.119 1.00 63.34 92 ALA A N 1
ATOM 726 C CA . ALA A 1 92 ? 5.429 15.278 -19.566 1.00 63.34 92 ALA A CA 1
ATOM 727 C C . ALA A 1 92 ? 5.441 15.353 -21.095 1.00 63.34 92 ALA A C 1
ATOM 729 O O . ALA A 1 92 ? 5.896 14.361 -21.713 1.00 63.34 92 ALA A O 1
#

Foldseek 3Di:
DDDDDDDDQDDDPDDDVDRPPDPVVVVVVVCVVPPPVPPPLFQKWWWWWWDAPVGIDIDTDGDSDVVVVVVPDDPRTDIHTDDIHTDDDDDD

Secondary structure (DSSP, 8-state):
-------PPPPPSS--SS------HHHHHHHHHT----S----EEEEEEEEETTEEEEEEEEESSHHHHHHTSPTTSEEEEEEEEEPP----

Mean predicted aligned error: 15.96 Å

Solvent-accessible surface area (backbone atoms only — not comparable to full-atom values): 6145 Å² total; per-residue (Å²): 137,84,78,81,86,76,83,79,78,86,84,68,100,59,93,59,98,64,77,89,74,79,74,60,54,68,62,51,52,51,54,58,71,69,53,72,76,83,58,71,83,55,51,28,34,38,31,28,43,36,35,46,101,90,50,72,47,80,47,76,38,77,23,83,47,72,64,60,34,56,72,71,49,68,86,85,44,52,76,43,84,75,48,81,40,82,56,87,77,84,83,130

pLDDT: mean 76.63, std 15.74, range [38.78, 95.88]